Protein AF-A0A3D2U527-F1 (afdb_monomer)

Nearest PDB structures (foldseek):
  8q01-assembly1_b  TM=3.152E-01  e=7.428E+00  Staphylococcus phage 812
  3dpu-assembly1_A  TM=2.773E-01  e=5.612E+00  Chlorobaculum tepidum

pLDDT: mean 89.92, std 10.38, range [48.03, 98.0]

Radius of gyration: 12.99 Å; Cα contacts (8 Å, |Δi|>4): 25; chains: 1; bounding box: 30×28×32 Å

Mean predicted aligned error: 4.96 Å

Foldseek 3Di:
DVVVVVLVVQQVVLCVVVVHHFDADPVVRDTDPCVSSRVSVDDDDDPVDDDPPDD

Structure (mmCIF, N/CA/C/O backbone):
data_AF-A0A3D2U527-F1
#
_entry.id   AF-A0A3D2U527-F1
#
loop_
_atom_site.group_PDB
_atom_site.id
_atom_site.type_symbol
_atom_site.label_atom_id
_atom_site.label_alt_id
_atom_site.label_comp_id
_atom_site.label_asym_id
_atom_site.label_entity_id
_atom_site.label_seq_id
_atom_site.pdbx_PDB_ins_code
_atom_site.Cartn_x
_atom_site.Cartn_y
_atom_site.Cartn_z
_atom_site.occupancy
_atom_site.B_iso_or_equiv
_atom_site.auth_seq_id
_atom_site.auth_comp_id
_atom_site.auth_asym_id
_atom_site.auth_atom_id
_atom_site.pdbx_PDB_model_num
ATOM 1 N N . LEU A 1 1 ? 10.942 13.317 -1.119 1.00 63.47 1 LEU A N 1
ATOM 2 C CA . LEU A 1 1 ? 9.641 13.994 -0.888 1.00 63.47 1 LEU A CA 1
ATOM 3 C C . LEU A 1 1 ? 8.505 13.404 -1.730 1.00 63.47 1 LEU A C 1
ATOM 5 O O . LEU A 1 1 ? 7.459 13.155 -1.157 1.00 63.47 1 LEU A O 1
ATOM 9 N N . GLY A 1 2 ? 8.698 13.105 -3.024 1.00 86.12 2 GLY A N 1
ATOM 10 C CA . GLY A 1 2 ? 7.615 12.583 -3.880 1.00 86.12 2 GLY A CA 1
ATOM 11 C C . GLY A 1 2 ? 7.056 11.197 -3.517 1.00 86.12 2 GLY A C 1
ATOM 12 O O . GLY A 1 2 ? 5.881 10.942 -3.757 1.00 86.12 2 GLY A O 1
ATOM 13 N N . HIS A 1 3 ? 7.864 10.316 -2.912 1.00 88.69 3 HIS A N 1
ATOM 14 C CA . HIS A 1 3 ? 7.413 8.988 -2.480 1.00 88.69 3 HIS A CA 1
ATOM 15 C C . HIS A 1 3 ? 6.250 9.086 -1.481 1.00 88.69 3 HIS A C 1
ATOM 17 O O . HIS A 1 3 ? 5.129 8.720 -1.806 1.00 88.69 3 HIS A O 1
ATOM 23 N N . LEU A 1 4 ? 6.493 9.699 -0.318 1.00 88.25 4 LEU A N 1
ATOM 24 C CA . LEU A 1 4 ? 5.522 9.785 0.778 1.00 88.25 4 LEU A CA 1
ATOM 25 C C . LEU A 1 4 ? 4.216 10.476 0.371 1.00 88.25 4 LEU A C 1
ATOM 27 O O . LEU A 1 4 ? 3.136 10.019 0.735 1.00 88.25 4 LEU A O 1
ATOM 31 N N . THR A 1 5 ? 4.298 11.556 -0.412 1.00 90.94 5 THR A N 1
ATOM 32 C CA . THR A 1 5 ? 3.102 12.262 -0.895 1.00 90.94 5 THR A CA 1
ATOM 33 C C . THR A 1 5 ? 2.258 11.379 -1.808 1.00 90.94 5 THR A C 1
ATOM 35 O O . THR A 1 5 ? 1.034 11.391 -1.716 1.00 90.94 5 THR A O 1
ATOM 38 N N . THR A 1 6 ? 2.902 10.579 -2.660 1.00 92.00 6 THR A N 1
ATOM 39 C CA . THR A 1 6 ? 2.213 9.644 -3.560 1.00 92.00 6 THR A CA 1
ATOM 40 C C . THR A 1 6 ? 1.630 8.468 -2.777 1.00 92.00 6 THR A C 1
ATOM 42 O O . THR A 1 6 ? 0.482 8.084 -3.015 1.00 92.00 6 THR A O 1
ATOM 45 N N . SER A 1 7 ? 2.364 7.945 -1.789 1.00 92.75 7 SER A N 1
ATOM 46 C CA . SER A 1 7 ? 1.897 6.858 -0.924 1.00 92.75 7 SER A CA 1
ATOM 47 C C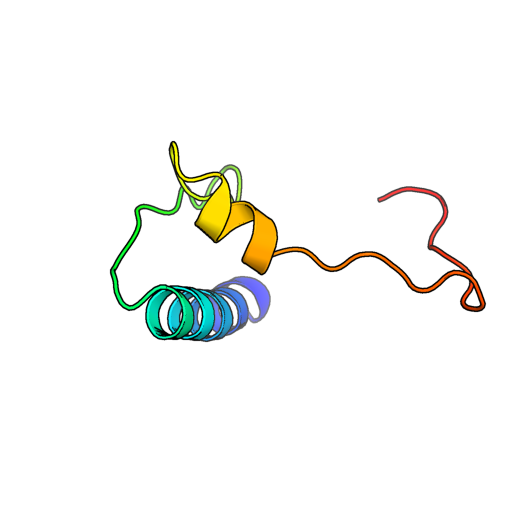 . SER A 1 7 ? 0.589 7.227 -0.222 1.00 92.75 7 SER A C 1
ATOM 49 O O . SER A 1 7 ? -0.337 6.422 -0.223 1.00 92.75 7 SER A O 1
ATOM 51 N N . LEU A 1 8 ? 0.438 8.461 0.273 1.00 93.25 8 LEU A N 1
ATOM 52 C CA . LEU A 1 8 ? -0.813 8.919 0.898 1.00 93.25 8 LEU A CA 1
ATOM 53 C C . LEU A 1 8 ? -2.025 8.838 -0.045 1.00 93.25 8 LEU A C 1
ATOM 55 O O . LEU A 1 8 ? -3.085 8.359 0.362 1.00 93.25 8 LEU A O 1
ATOM 59 N N . CYS A 1 9 ? -1.876 9.239 -1.312 1.00 95.31 9 CYS A N 1
ATOM 60 C CA . CYS A 1 9 ? -2.947 9.118 -2.309 1.00 95.31 9 CYS A CA 1
ATOM 61 C C . CYS A 1 9 ? -3.349 7.652 -2.535 1.00 95.31 9 CYS A C 1
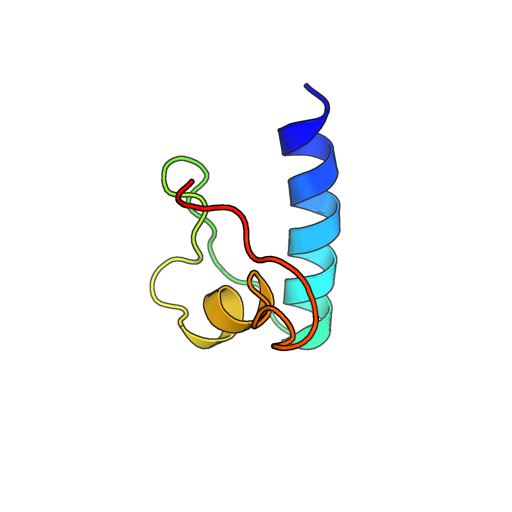ATOM 63 O O . CYS A 1 9 ? -4.534 7.329 -2.645 1.00 95.31 9 CYS A O 1
ATOM 65 N N . HIS A 1 10 ? -2.372 6.742 -2.583 1.00 95.25 10 HIS A N 1
ATOM 66 C CA . HIS A 1 10 ? -2.640 5.312 -2.727 1.00 95.25 10 HIS A CA 1
ATOM 67 C C . HIS A 1 10 ? -3.313 4.717 -1.487 1.00 95.25 10 HIS A C 1
ATOM 69 O O . HIS A 1 10 ? -4.291 3.986 -1.636 1.00 95.25 10 HIS A O 1
ATOM 75 N N . LEU A 1 11 ? -2.870 5.080 -0.281 1.00 96.31 11 LEU A N 1
ATOM 76 C CA . LEU A 1 11 ? -3.496 4.641 0.970 1.00 96.31 11 LEU A CA 1
ATOM 77 C C . LEU A 1 11 ? -4.957 5.109 1.069 1.00 96.31 11 LEU A C 1
ATOM 79 O O . LEU A 1 11 ? -5.819 4.330 1.476 1.00 96.31 11 LEU A O 1
ATOM 83 N N . GLY A 1 12 ? -5.267 6.327 0.610 1.00 96.81 12 GLY A N 1
ATOM 84 C CA . GLY A 1 12 ? -6.648 6.815 0.517 1.00 96.81 12 GLY A CA 1
ATOM 85 C C . GLY A 1 12 ? -7.521 5.976 -0.426 1.00 96.81 12 GLY A C 1
ATOM 86 O O . GLY A 1 12 ? -8.664 5.647 -0.098 1.00 96.81 12 GLY A O 1
ATOM 87 N N . ASN A 1 13 ? -6.971 5.544 -1.564 1.00 97.12 13 ASN A N 1
ATOM 88 C CA . ASN A 1 13 ? -7.672 4.637 -2.479 1.00 97.12 13 ASN A CA 1
ATOM 89 C C . ASN A 1 13 ? -7.905 3.254 -1.857 1.00 97.12 13 ASN A C 1
ATOM 91 O O . ASN A 1 13 ? -8.964 2.663 -2.069 1.00 97.12 13 ASN A O 1
ATOM 95 N N . VAL A 1 14 ? -6.942 2.739 -1.087 1.00 97.31 14 VAL A N 1
ATOM 96 C CA . VAL A 1 14 ? -7.088 1.469 -0.357 1.00 97.31 14 VAL A CA 1
ATOM 97 C C . VAL A 1 14 ? -8.207 1.583 0.680 1.00 97.31 14 VAL A C 1
ATOM 99 O O . VAL A 1 14 ? -9.124 0.766 0.660 1.00 97.31 14 VAL A O 1
ATOM 102 N N . ALA A 1 15 ? -8.208 2.635 1.505 1.0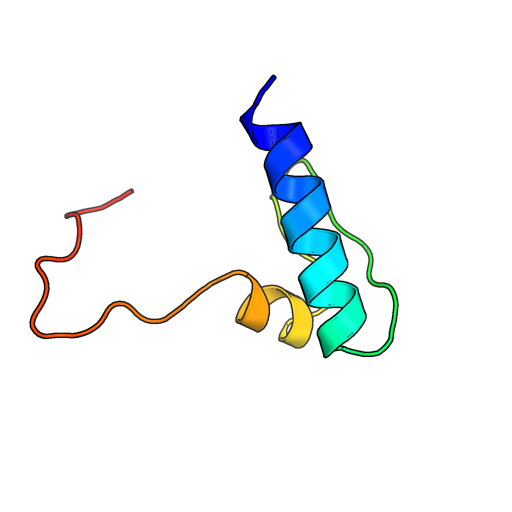0 97.62 15 ALA A N 1
ATOM 103 C CA . ALA A 1 15 ? -9.256 2.865 2.505 1.00 97.62 15 ALA A CA 1
ATOM 104 C C . ALA A 1 15 ? -10.648 2.988 1.863 1.00 97.62 15 ALA A C 1
ATOM 106 O O . ALA A 1 15 ? -11.620 2.408 2.345 1.00 97.62 15 ALA A O 1
ATOM 107 N N . THR A 1 16 ? -10.731 3.676 0.720 1.00 98.00 16 THR A N 1
ATOM 108 C CA . THR A 1 16 ? -11.979 3.807 -0.047 1.00 98.00 16 THR A CA 1
ATOM 109 C C . THR A 1 16 ? -12.493 2.453 -0.537 1.00 98.00 16 THR A C 1
ATOM 111 O O . THR A 1 16 ? -13.683 2.177 -0.424 1.00 98.00 16 THR A O 1
ATOM 114 N N . ARG A 1 17 ? -11.613 1.583 -1.053 1.00 96.94 17 ARG A N 1
ATOM 115 C CA . ARG A 1 17 ? -11.992 0.241 -1.533 1.00 96.94 17 ARG A CA 1
ATOM 11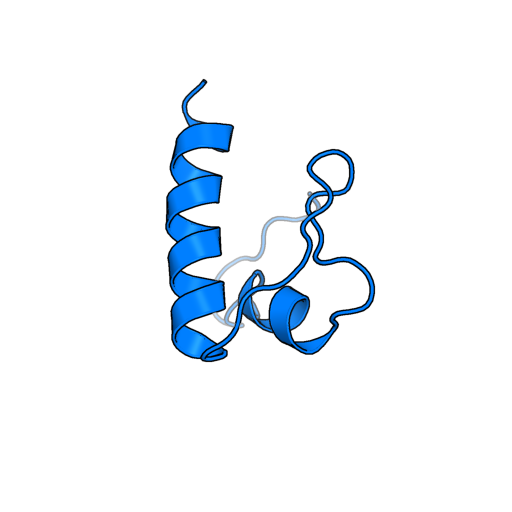6 C C . ARG A 1 17 ? -12.430 -0.691 -0.407 1.00 96.94 17 ARG A C 1
ATOM 118 O O . ARG A 1 17 ? -13.338 -1.485 -0.617 1.00 96.94 17 ARG A O 1
ATOM 125 N N . LEU A 1 18 ? -11.794 -0.588 0.758 1.00 96.69 18 LEU A N 1
ATOM 126 C CA . LEU A 1 18 ? -12.157 -1.359 1.949 1.00 96.69 18 LEU A CA 1
ATOM 127 C C . LEU A 1 18 ? -13.442 -0.841 2.614 1.00 96.69 18 LEU A C 1
ATOM 129 O O . LEU A 1 18 ? -14.056 -1.557 3.399 1.00 96.69 18 LEU A O 1
ATOM 133 N N . GLY A 1 19 ? -13.827 0.414 2.356 1.00 97.81 19 GLY A N 1
ATOM 134 C CA . GLY A 1 19 ? -14.941 1.073 3.041 1.00 97.81 19 GLY A CA 1
ATOM 135 C C . GLY A 1 19 ? -14.662 1.382 4.519 1.00 97.81 19 GLY A C 1
ATOM 136 O O . GLY A 1 19 ? -15.594 1.646 5.276 1.00 97.81 19 GLY A O 1
ATOM 137 N N . ARG A 1 20 ? -13.393 1.340 4.945 1.00 97.81 20 ARG A N 1
ATOM 138 C CA . ARG A 1 20 ? -12.953 1.578 6.329 1.00 97.81 20 ARG A CA 1
ATOM 139 C C . ARG A 1 20 ? -11.537 2.144 6.373 1.00 97.8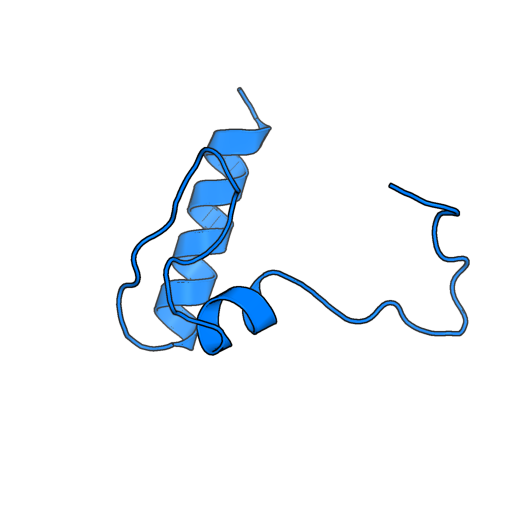1 20 ARG A C 1
ATOM 141 O O . ARG A 1 20 ? -10.755 1.982 5.437 1.00 97.81 20 ARG A O 1
ATOM 148 N N . SER A 1 21 ? -11.194 2.784 7.486 1.00 97.19 21 SER A N 1
ATOM 149 C CA . SER A 1 21 ? -9.809 3.134 7.795 1.00 97.19 21 SER A CA 1
ATOM 150 C C . SER A 1 21 ? -9.022 1.908 8.277 1.00 97.19 21 SER A C 1
ATOM 152 O O . SER A 1 21 ? -9.590 0.902 8.712 1.00 97.19 21 SER A O 1
ATOM 154 N N . PHE A 1 22 ? -7.697 1.995 8.189 1.00 96.88 22 PHE A N 1
ATOM 155 C CA . PHE A 1 22 ? -6.760 0.996 8.696 1.00 96.88 22 PHE A CA 1
ATOM 156 C C . PHE A 1 22 ? -5.501 1.694 9.220 1.00 96.88 22 PHE A C 1
ATOM 158 O O . PHE A 1 22 ? -5.223 2.844 8.868 1.00 96.88 22 PHE A O 1
ATOM 165 N N . GLN A 1 23 ? -4.746 1.008 10.077 1.00 97.12 23 GLN A N 1
ATOM 166 C CA . GLN A 1 23 ? -3.493 1.530 10.613 1.00 97.12 23 GLN A CA 1
ATOM 167 C C . GLN A 1 23 ? -2.333 1.157 9.693 1.00 97.12 23 GLN A C 1
ATOM 169 O O . GLN A 1 23 ? -2.161 -0.010 9.355 1.00 97.12 23 GLN A O 1
ATOM 174 N N . PHE A 1 24 ? -1.533 2.148 9.310 1.00 96.31 24 PHE A N 1
ATOM 175 C CA . PHE A 1 24 ? -0.367 1.980 8.448 1.00 96.31 24 PHE A CA 1
ATOM 176 C C . PHE A 1 24 ? 0.910 2.278 9.233 1.00 96.31 24 PHE A C 1
ATOM 178 O O . PHE A 1 24 ? 1.001 3.318 9.890 1.00 96.31 24 PHE A O 1
ATOM 185 N N . ASP A 1 25 ? 1.886 1.377 9.164 1.00 96.06 25 ASP A N 1
ATOM 186 C CA . ASP A 1 25 ? 3.218 1.593 9.715 1.00 96.06 25 ASP A CA 1
ATOM 187 C C . ASP A 1 25 ? 4.140 2.173 8.628 1.00 96.06 25 ASP A C 1
ATOM 189 O O . ASP A 1 25 ? 4.529 1.452 7.709 1.00 96.06 25 ASP A O 1
ATOM 193 N N . PRO A 1 26 ? 4.542 3.454 8.717 1.00 92.25 26 PRO A N 1
ATOM 194 C CA . PRO A 1 26 ? 5.389 4.084 7.710 1.00 92.25 26 PRO A CA 1
ATOM 195 C C . PRO A 1 26 ? 6.837 3.578 7.720 1.00 92.25 26 PRO A C 1
ATOM 197 O O . PRO A 1 26 ? 7.590 3.931 6.818 1.00 92.25 26 PRO A O 1
ATOM 200 N N . LYS A 1 27 ? 7.258 2.805 8.733 1.00 92.94 27 LYS A N 1
ATOM 201 C CA . LYS A 1 27 ? 8.606 2.217 8.771 1.00 92.94 27 LYS A CA 1
ATOM 202 C C . LYS A 1 27 ? 8.693 0.934 7.958 1.00 92.94 27 LYS A C 1
ATOM 204 O O . LYS A 1 27 ? 9.707 0.699 7.313 1.00 92.94 27 LYS A O 1
ATOM 209 N N . THR A 1 28 ? 7.660 0.100 8.039 1.00 94.38 28 THR A N 1
ATOM 210 C CA . THR A 1 28 ? 7.582 -1.176 7.312 1.00 94.38 28 THR A CA 1
ATOM 211 C C . THR A 1 28 ? 6.774 -1.074 6.023 1.00 94.38 28 THR A C 1
ATOM 213 O O . THR A 1 28 ? 6.803 -2.002 5.223 1.00 94.38 28 THR A O 1
ATOM 216 N N . GLU A 1 29 ? 6.076 0.046 5.827 1.00 94.62 29 GLU A N 1
ATOM 217 C CA . GLU A 1 29 ? 5.172 0.330 4.712 1.00 94.62 29 GLU A CA 1
ATOM 218 C C . GLU A 1 29 ? 4.047 -0.700 4.560 1.00 94.62 29 GLU A C 1
ATOM 220 O O . GLU A 1 29 ? 3.629 -1.043 3.455 1.00 94.62 29 GLU A O 1
ATOM 225 N N . GLN A 1 30 ? 3.528 -1.176 5.694 1.00 95.75 30 GLN A N 1
ATOM 226 C CA . GLN A 1 30 ? 2.458 -2.168 5.740 1.00 95.75 30 GLN A CA 1
ATOM 227 C C . GLN A 1 30 ? 1.300 -1.740 6.635 1.00 95.75 30 GLN A C 1
ATOM 229 O O . GLN A 1 30 ? 1.447 -0.973 7.590 1.00 95.75 30 GLN A O 1
ATOM 234 N N . ALA A 1 31 ? 0.123 -2.277 6.334 1.00 96.94 31 ALA A N 1
ATOM 235 C CA . ALA A 1 31 ? -1.024 -2.202 7.212 1.00 96.94 31 ALA A CA 1
ATOM 236 C C . ALA A 1 31 ? -0.843 -3.157 8.404 1.00 96.94 31 ALA A C 1
ATOM 238 O O . ALA A 1 31 ? -0.560 -4.350 8.242 1.00 96.94 31 ALA A O 1
ATOM 239 N N . VAL A 1 32 ? -1.004 -2.626 9.614 1.00 97.44 32 VAL A N 1
ATOM 240 C CA . VAL A 1 32 ? -0.774 -3.353 10.866 1.00 97.44 32 VAL A CA 1
ATOM 241 C C . VAL A 1 32 ? -1.930 -4.318 11.114 1.00 97.44 32 VAL A C 1
ATOM 243 O O . VAL A 1 32 ? -3.059 -3.890 11.337 1.00 97.44 32 VAL A O 1
ATOM 246 N N . GLY A 1 33 ? -1.648 -5.624 11.085 1.00 96.44 33 GLY A N 1
ATOM 247 C CA . GLY A 1 33 ? -2.647 -6.662 11.360 1.00 96.44 33 GLY A CA 1
ATOM 248 C C . GLY A 1 33 ? -3.772 -6.758 10.322 1.00 96.44 33 GLY A C 1
ATOM 249 O O . GLY A 1 33 ? -4.804 -7.351 10.619 1.00 96.44 33 GLY A O 1
ATOM 250 N N . ASP A 1 34 ? -3.583 -6.197 9.122 1.00 96.00 34 ASP A N 1
ATOM 251 C CA . ASP A 1 34 ? -4.620 -6.108 8.087 1.00 96.00 34 ASP A CA 1
ATOM 252 C C . ASP A 1 34 ? -4.148 -6.722 6.752 1.00 96.00 34 ASP A C 1
ATOM 254 O O . ASP A 1 34 ? -3.674 -6.017 5.852 1.00 96.00 34 ASP A O 1
ATOM 258 N N . PRO A 1 35 ? -4.235 -8.060 6.609 1.00 95.25 35 PRO A N 1
ATOM 259 C CA . PRO A 1 35 ? -3.832 -8.756 5.388 1.00 95.25 35 PRO A CA 1
ATOM 260 C C . PRO A 1 35 ? -4.626 -8.323 4.149 1.00 95.25 35 PRO A C 1
ATOM 262 O O . PRO A 1 35 ? -4.093 -8.353 3.042 1.00 95.25 35 PRO A O 1
ATOM 265 N N . GLU A 1 36 ? -5.883 -7.911 4.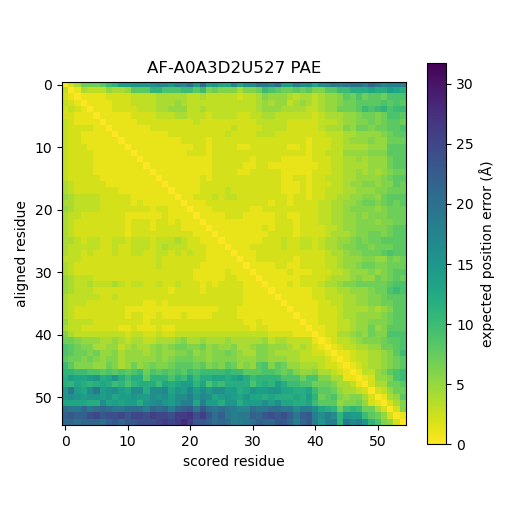329 1.00 95.50 36 GLU A N 1
ATOM 266 C CA . GLU A 1 36 ? -6.757 -7.456 3.247 1.00 95.50 36 GLU A CA 1
ATOM 267 C C . GLU A 1 36 ? -6.260 -6.125 2.667 1.00 95.50 36 GLU A C 1
ATOM 269 O O . GLU A 1 36 ? -6.097 -5.998 1.451 1.00 95.50 36 GLU A O 1
ATOM 274 N N . ALA A 1 37 ? -5.925 -5.158 3.529 1.00 96.31 37 ALA A N 1
ATOM 275 C CA . ALA A 1 37 ? -5.313 -3.901 3.105 1.00 96.31 37 ALA A CA 1
ATOM 276 C C . ALA A 1 37 ? -3.958 -4.128 2.414 1.00 96.31 37 ALA A C 1
ATOM 278 O O . ALA A 1 37 ? -3.712 -3.554 1.351 1.00 96.31 37 ALA A O 1
ATOM 279 N N . ASN A 1 38 ? -3.107 -5.004 2.962 1.00 95.56 38 ASN A N 1
ATOM 280 C CA . ASN A 1 38 ? -1.803 -5.330 2.369 1.00 95.56 38 ASN A CA 1
ATOM 281 C C . ASN A 1 38 ? -1.931 -5.984 0.981 1.00 95.56 38 ASN A C 1
ATOM 283 O O . ASN A 1 38 ? -1.157 -5.676 0.070 1.00 95.56 38 ASN A O 1
ATOM 287 N N . ALA A 1 39 ? -2.945 -6.827 0.770 1.00 94.19 39 ALA A N 1
ATOM 288 C CA . ALA A 1 39 ? -3.206 -7.436 -0.533 1.00 94.19 39 ALA A CA 1
ATOM 289 C C . ALA A 1 39 ? -3.564 -6.398 -1.614 1.00 94.19 39 ALA A C 1
ATOM 291 O O . ALA A 1 39 ? -3.250 -6.601 -2.785 1.00 94.19 39 ALA A O 1
ATOM 292 N N . LEU A 1 40 ? -4.175 -5.269 -1.237 1.00 94.50 40 LEU A N 1
ATOM 293 C CA . LEU A 1 40 ? -4.523 -4.182 -2.162 1.00 94.50 40 LEU A CA 1
ATOM 294 C C . LEU A 1 40 ? -3.340 -3.265 -2.516 1.00 94.50 40 LEU A C 1
ATOM 296 O O . LEU A 1 40 ? -3.427 -2.528 -3.503 1.00 94.50 40 LEU A O 1
ATOM 300 N N . MET A 1 41 ? -2.259 -3.296 -1.731 1.00 91.69 41 MET A N 1
ATOM 301 C CA . MET A 1 41 ? -1.048 -2.492 -1.958 1.00 91.69 41 MET A CA 1
ATOM 302 C C . MET A 1 41 ? -0.084 -3.134 -2.962 1.00 91.69 41 MET A C 1
ATOM 304 O O . MET A 1 41 ? 0.768 -2.448 -3.521 1.00 91.69 41 MET A O 1
ATO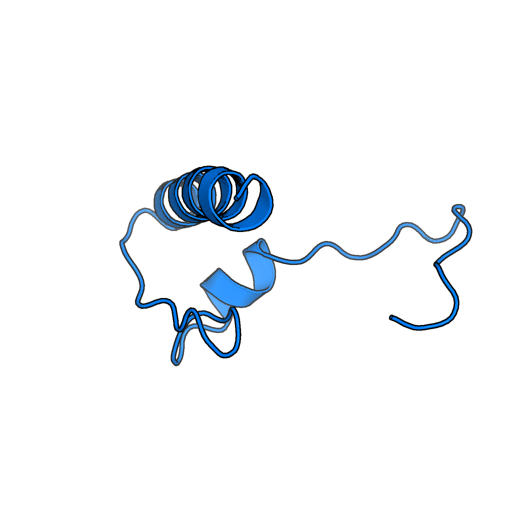M 308 N N . SER A 1 42 ? -0.242 -4.430 -3.239 1.00 86.12 42 SER A N 1
ATOM 309 C CA . SER A 1 42 ? 0.541 -5.149 -4.243 1.00 86.12 42 SER A CA 1
ATOM 310 C C . SER A 1 42 ? -0.347 -5.643 -5.384 1.00 86.12 42 SER A C 1
ATOM 312 O O . SER A 1 42 ? -1.568 -5.745 -5.271 1.00 86.12 42 SER A O 1
ATOM 314 N N . ARG A 1 43 ? 0.260 -5.924 -6.539 1.00 83.31 43 ARG A N 1
ATOM 315 C CA . ARG A 1 43 ? -0.430 -6.578 -7.655 1.00 83.31 43 ARG A CA 1
ATOM 316 C C . ARG A 1 43 ? 0.457 -7.683 -8.205 1.00 83.31 43 ARG A C 1
ATOM 318 O O . ARG A 1 43 ? 1.658 -7.458 -8.362 1.00 83.31 43 ARG A O 1
ATOM 325 N N . PRO A 1 44 ? -0.110 -8.849 -8.550 1.00 83.31 44 PRO A N 1
ATOM 326 C CA . PRO A 1 44 ? 0.659 -9.886 -9.210 1.00 83.31 44 PRO A CA 1
ATOM 327 C C . PRO A 1 44 ? 1.170 -9.363 -10.557 1.00 83.31 44 PRO A C 1
ATOM 329 O O . PRO A 1 44 ? 0.411 -8.816 -11.365 1.00 83.31 44 PRO A O 1
ATOM 332 N N . TYR A 1 45 ? 2.469 -9.529 -10.801 1.00 84.31 45 TYR A N 1
ATOM 333 C CA . TYR A 1 45 ? 3.055 -9.251 -12.108 1.00 84.31 45 TYR A CA 1
ATOM 334 C C . TYR A 1 45 ? 2.487 -10.216 -13.151 1.00 84.31 45 TYR A C 1
ATOM 336 O O . TYR A 1 45 ? 2.407 -11.419 -12.910 1.00 84.31 45 TYR A O 1
ATOM 344 N N . ARG A 1 46 ? 2.143 -9.694 -14.331 1.00 86.62 46 ARG A N 1
ATOM 345 C CA . ARG A 1 46 ? 1.641 -10.503 -15.454 1.00 86.62 46 ARG A CA 1
ATOM 346 C C . ARG A 1 46 ? 2.783 -11.324 -16.061 1.00 86.62 46 ARG A C 1
ATOM 348 O O . ARG A 1 46 ? 3.892 -10.817 -16.192 1.00 86.62 46 ARG A O 1
ATOM 355 N N . ASP A 1 47 ? 2.493 -12.549 -16.494 1.00 83.12 47 ASP A N 1
ATOM 356 C CA . ASP A 1 47 ? 3.532 -13.526 -16.870 1.00 83.12 47 ASP A CA 1
ATOM 357 C C . ASP A 1 47 ? 4.230 -13.274 -18.215 1.00 83.12 47 ASP A C 1
ATOM 359 O O . ASP A 1 47 ? 5.344 -13.740 -18.415 1.00 83.12 47 ASP A O 1
ATOM 363 N N . HIS A 1 48 ? 3.622 -12.514 -19.129 1.00 86.88 48 HIS A N 1
ATOM 364 C CA . HIS A 1 48 ? 4.233 -12.159 -20.424 1.00 86.88 48 HIS A CA 1
ATOM 365 C C . HIS A 1 48 ? 5.146 -10.931 -20.356 1.00 86.88 48 HIS A C 1
ATOM 367 O O . HIS A 1 48 ? 5.758 -10.575 -21.360 1.00 86.88 48 HIS A O 1
ATOM 373 N N . TRP A 1 49 ? 5.224 -10.260 -19.204 1.00 82.44 49 TRP A N 1
ATOM 374 C CA . TRP A 1 49 ? 6.155 -9.155 -18.998 1.00 82.44 49 TRP A CA 1
ATOM 375 C C . TRP A 1 49 ? 7.373 -9.647 -18.221 1.00 82.44 49 TRP A C 1
ATOM 377 O O . TRP A 1 49 ? 7.243 -10.421 -17.272 1.00 82.44 49 TRP A O 1
ATOM 387 N N . GLY A 1 50 ? 8.561 -9.171 -18.602 1.00 77.88 50 GLY A N 1
ATOM 388 C CA . GLY A 1 50 ? 9.772 -9.401 -17.820 1.00 77.88 50 GLY A CA 1
ATOM 389 C C . GLY A 1 50 ? 9.591 -8.839 -16.411 1.00 77.88 50 GLY A C 1
ATOM 390 O O . GLY A 1 50 ? 9.333 -7.647 -16.248 1.00 77.88 50 GLY A O 1
ATOM 391 N N . LYS A 1 51 ? 9.684 -9.701 -15.396 1.00 78.19 51 LYS A N 1
ATOM 392 C CA . LYS A 1 51 ? 9.673 -9.287 -13.988 1.00 78.19 51 LYS A CA 1
ATOM 393 C C . LYS A 1 51 ? 11.090 -8.810 -13.632 1.00 78.19 51 LYS A C 1
ATOM 395 O O . LYS A 1 51 ? 12.045 -9.480 -14.041 1.00 78.19 51 LYS A O 1
ATOM 400 N N . PRO A 1 52 ? 11.261 -7.681 -12.920 1.00 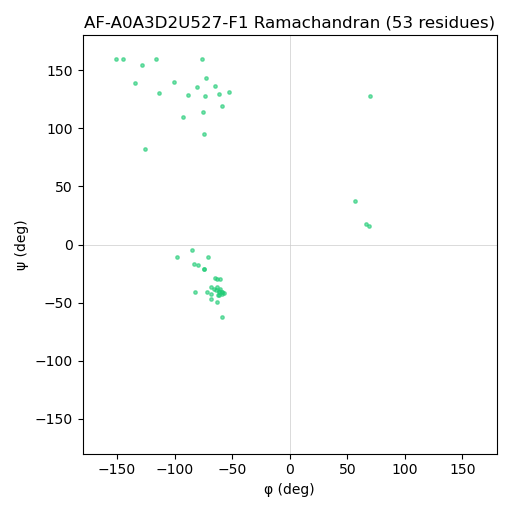76.88 52 PRO A N 1
ATOM 401 C CA . PRO A 1 52 ? 12.568 -7.296 -12.398 1.00 76.88 52 PRO A CA 1
ATOM 402 C C . PRO A 1 52 ? 13.159 -8.461 -11.601 1.00 76.88 52 PRO A C 1
ATOM 404 O O . PRO A 1 52 ? 12.461 -9.069 -10.785 1.00 76.88 52 PRO A O 1
ATOM 407 N N . LYS A 1 53 ? 14.419 -8.812 -11.875 1.00 67.81 53 LYS A N 1
ATOM 408 C CA . LYS A 1 53 ? 15.141 -9.789 -11.061 1.00 67.81 53 LYS A CA 1
ATOM 409 C C . LYS A 1 53 ? 15.515 -9.096 -9.758 1.00 67.81 53 LYS A C 1
ATOM 411 O O . LYS A 1 53 ? 16.525 -8.411 -9.729 1.00 67.81 53 LYS A O 1
ATOM 416 N N . GLU A 1 54 ? 14.666 -9.295 -8.754 1.00 59.03 54 GLU A N 1
ATOM 417 C CA . GLU A 1 54 ? 14.881 -8.933 -7.350 1.00 59.03 54 GLU A CA 1
ATOM 418 C C . GLU A 1 54 ? 14.864 -7.415 -7.075 1.00 59.03 54 GLU A C 1
ATOM 420 O O . GLU A 1 54 ? 15.530 -6.618 -7.733 1.00 59.03 54 GLU A O 1
ATOM 425 N N . ALA A 1 55 ? 14.042 -7.024 -6.099 1.00 48.03 55 ALA A N 1
ATOM 426 C CA . ALA A 1 55 ? 14.010 -5.707 -5.470 1.00 48.03 55 ALA A CA 1
ATOM 427 C C . ALA A 1 55 ? 14.144 -5.912 -3.961 1.00 48.03 55 ALA A C 1
ATOM 429 O O . ALA A 1 55 ? 13.567 -6.916 -3.477 1.00 48.03 55 ALA A O 1
#

Solvent-accessible surface area (backbone atoms only — not comparable to full-atom values): 3699 Å² total; per-residue (Å²): 115,70,63,67,63,50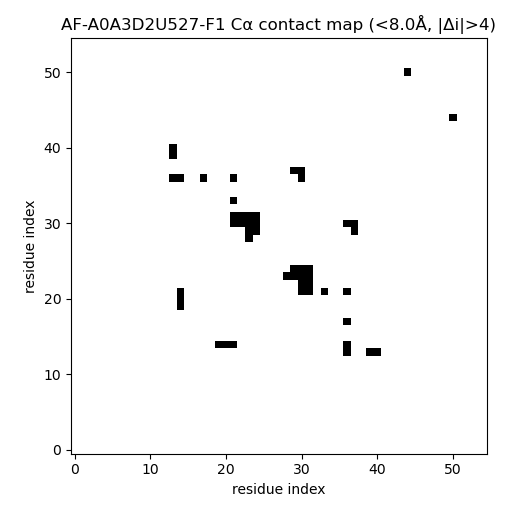,49,53,59,52,51,52,53,50,29,61,75,70,73,46,86,79,56,71,39,84,88,81,73,39,41,65,94,32,69,70,62,44,56,71,74,55,74,86,79,62,86,92,50,90,71,81,86,79,132

Sequence (55 aa):
LGHLTTSLCHLGNVATRLGRSFQFDPKTEQAVGDPEANALMSRPYRDHWGKPKEA

Secondary structure (DSSP, 8-state):
-HHHHHHHHHHHHHHHHHTS---EETTTTEETT-HHHHHHH--PPPTTSPPPS--